Protein AF-A0A6N6MSZ7-F1 (afdb_monomer)

Organism: NCBI:txid2615211

Mean predicted aligned error: 2.59 Å

Structure (mmCIF, N/CA/C/O backbone):
data_AF-A0A6N6MSZ7-F1
#
_entry.id   AF-A0A6N6MSZ7-F1
#
loop_
_atom_site.group_PDB
_atom_site.id
_atom_site.type_symbol
_atom_site.label_atom_id
_atom_site.label_alt_id
_atom_site.label_comp_id
_atom_site.label_asym_id
_atom_site.label_entity_id
_atom_site.label_seq_id
_atom_site.pdbx_PDB_ins_code
_atom_site.Cartn_x
_atom_site.Cartn_y
_atom_site.Cartn_z
_atom_site.occupancy
_atom_site.B_iso_or_equiv
_atom_site.auth_seq_id
_atom_site.auth_comp_id
_atom_site.auth_asym_id
_atom_site.auth_atom_id
_atom_site.pdbx_PDB_model_num
ATOM 1 N N . MET A 1 1 ? -1.375 2.436 -9.385 1.00 92.75 1 MET A N 1
ATOM 2 C CA . MET A 1 1 ? -1.070 2.854 -7.993 1.00 92.75 1 MET A CA 1
ATOM 3 C C . MET A 1 1 ? -2.349 3.325 -7.321 1.00 92.75 1 MET A C 1
ATOM 5 O O . MET A 1 1 ? -3.225 3.789 -8.041 1.00 92.75 1 MET A O 1
ATOM 9 N N . ALA A 1 2 ? -2.450 3.226 -5.998 1.00 96.12 2 ALA A N 1
ATOM 10 C CA . ALA A 1 2 ? -3.600 3.687 -5.223 1.00 96.12 2 ALA A CA 1
ATOM 11 C C . ALA A 1 2 ? -3.176 4.143 -3.817 1.00 96.12 2 ALA A C 1
ATOM 13 O O . ALA A 1 2 ? -2.166 3.679 -3.286 1.00 96.12 2 ALA A O 1
ATOM 14 N N . ASN A 1 3 ? -3.951 5.063 -3.243 1.00 97.88 3 ASN A N 1
ATOM 15 C CA . ASN A 1 3 ? -3.890 5.430 -1.832 1.00 97.88 3 ASN A CA 1
ATOM 16 C C . ASN A 1 3 ? -5.108 4.809 -1.154 1.00 97.88 3 ASN A C 1
ATOM 18 O O . ASN A 1 3 ? -6.221 5.099 -1.580 1.00 97.88 3 ASN A O 1
ATOM 22 N N . LEU A 1 4 ? -4.866 3.981 -0.147 1.00 98.19 4 LEU A N 1
ATOM 23 C CA . LEU A 1 4 ? -5.875 3.287 0.642 1.00 98.19 4 LEU A CA 1
ATOM 24 C C . LEU A 1 4 ? -5.935 3.936 2.018 1.00 98.19 4 LEU A C 1
ATOM 26 O O . LEU A 1 4 ? -4.884 4.137 2.637 1.00 98.19 4 LEU A O 1
ATOM 30 N N . ASP A 1 5 ? -7.122 4.291 2.484 1.00 97.50 5 ASP A N 1
ATOM 31 C CA . ASP A 1 5 ? -7.302 4.923 3.786 1.00 97.50 5 ASP A CA 1
ATOM 32 C C . ASP A 1 5 ? -7.701 3.912 4.878 1.00 97.50 5 ASP A C 1
ATOM 34 O O . ASP A 1 5 ? -7.548 2.691 4.739 1.00 97.50 5 ASP A O 1
ATOM 38 N N . GLU A 1 6 ? -8.131 4.422 6.032 1.00 97.25 6 GLU A N 1
ATOM 39 C CA . GLU A 1 6 ? -8.536 3.585 7.157 1.00 97.25 6 GLU A CA 1
ATOM 40 C C . GLU A 1 6 ? -9.794 2.756 6.853 1.00 97.25 6 GLU A C 1
ATOM 42 O O . GLU A 1 6 ? -9.909 1.648 7.374 1.00 97.25 6 GLU A O 1
ATOM 47 N N . GLN A 1 7 ? -10.698 3.228 5.989 1.00 96.56 7 GLN A N 1
ATOM 48 C CA . GLN A 1 7 ? -11.895 2.477 5.595 1.00 96.56 7 GLN A CA 1
ATOM 49 C C . GLN A 1 7 ? -11.527 1.254 4.748 1.00 96.56 7 GLN A C 1
ATOM 51 O O . GLN A 1 7 ? -12.157 0.207 4.882 1.00 96.56 7 GLN A O 1
ATOM 56 N N . ASP A 1 8 ? -10.469 1.369 3.944 1.00 97.75 8 ASP A N 1
ATOM 57 C CA . ASP A 1 8 ? -9.968 0.284 3.097 1.00 97.75 8 ASP A CA 1
ATOM 58 C C . ASP A 1 8 ? -9.149 -0.756 3.884 1.00 97.75 8 ASP A C 1
ATOM 60 O O . ASP A 1 8 ? -9.079 -1.927 3.512 1.00 97.75 8 ASP A O 1
ATOM 64 N N . THR A 1 9 ? -8.464 -0.334 4.954 1.00 97.88 9 THR A N 1
ATOM 65 C CA . THR A 1 9 ? -7.390 -1.140 5.571 1.00 97.88 9 THR A CA 1
ATOM 66 C C . THR A 1 9 ? -7.595 -1.472 7.045 1.00 97.88 9 THR A C 1
ATOM 68 O O . THR A 1 9 ? -6.937 -2.382 7.559 1.00 97.88 9 THR A O 1
ATOM 71 N N . ASN A 1 10 ? -8.492 -0.766 7.740 1.00 97.94 10 ASN A N 1
ATOM 72 C CA . ASN A 1 10 ? -8.584 -0.722 9.204 1.00 97.94 10 ASN A CA 1
ATOM 73 C C . ASN A 1 10 ? -7.248 -0.341 9.879 1.00 97.94 10 ASN A C 1
ATOM 75 O O . ASN A 1 10 ? -6.939 -0.803 10.982 1.00 97.94 10 ASN A O 1
ATOM 79 N N . ILE A 1 11 ? -6.421 0.485 9.233 1.00 97.25 11 ILE A N 1
ATOM 80 C CA . ILE A 1 11 ? -5.196 1.056 9.806 1.00 97.25 11 ILE A CA 1
ATOM 81 C C . ILE A 1 11 ? -5.302 2.583 9.731 1.00 97.25 11 ILE A C 1
ATOM 83 O O . ILE A 1 11 ? -5.429 3.106 8.626 1.00 97.25 11 ILE A O 1
ATOM 87 N N . PRO A 1 12 ? -5.186 3.317 10.856 1.00 96.88 12 PRO A N 1
ATOM 88 C CA . PRO A 1 12 ? -5.126 4.774 10.814 1.00 96.88 12 PRO A CA 1
ATOM 89 C C . PRO A 1 12 ? -3.993 5.261 9.902 1.00 96.88 12 PRO A C 1
ATOM 91 O O . PRO A 1 12 ? -2.858 4.794 10.020 1.00 96.88 12 PRO A O 1
ATOM 94 N N . GLY A 1 13 ? -4.292 6.201 9.005 1.00 97.12 13 GLY A N 1
ATOM 95 C CA . GLY A 1 13 ? -3.342 6.760 8.039 1.00 97.12 13 GLY A CA 1
ATOM 96 C C . GLY A 1 13 ? -3.656 6.376 6.592 1.00 97.12 13 GLY A C 1
ATOM 97 O O . GLY A 1 13 ? -4.804 6.125 6.235 1.00 97.12 13 GLY A O 1
ATOM 98 N N . THR A 1 14 ? -2.637 6.381 5.734 1.00 98.50 14 THR A N 1
ATOM 99 C CA . THR A 1 14 ? -2.779 6.047 4.310 1.00 98.50 14 THR A CA 1
ATOM 100 C C . THR A 1 14 ? -1.720 5.046 3.874 1.00 98.50 14 THR A C 1
ATOM 102 O O . THR A 1 14 ? -0.520 5.299 3.997 1.00 98.50 14 THR A O 1
ATOM 105 N N . LEU A 1 15 ? -2.163 3.932 3.297 1.00 98.25 15 LEU A N 1
ATOM 106 C CA . LEU A 1 15 ? -1.328 2.957 2.607 1.00 98.25 15 LEU A CA 1
ATOM 107 C C . LEU A 1 15 ? -1.252 3.292 1.118 1.00 98.25 15 LEU A C 1
ATOM 109 O O . LEU A 1 15 ? -2.230 3.230 0.384 1.00 98.25 15 LEU A O 1
ATOM 113 N N . PHE A 1 16 ? -0.059 3.627 0.652 1.00 98.06 16 PHE A N 1
ATOM 114 C CA . PHE A 1 16 ? 0.241 3.777 -0.759 1.00 98.06 16 PHE A CA 1
ATOM 115 C C . PHE A 1 16 ? 0.716 2.446 -1.346 1.00 98.06 16 PHE A C 1
ATOM 117 O O . PHE A 1 16 ? 1.771 1.922 -0.965 1.00 98.06 16 PHE A O 1
ATOM 124 N N . VAL A 1 17 ? -0.042 1.939 -2.318 1.00 97.44 17 VAL A N 1
ATOM 125 C CA . VAL A 1 17 ? 0.284 0.741 -3.097 1.00 97.44 17 VAL A CA 1
ATOM 126 C C . VAL A 1 17 ? 0.616 1.128 -4.536 1.00 97.44 17 VAL A C 1
ATOM 128 O O . VAL A 1 17 ? -0.068 1.935 -5.174 1.00 97.44 17 VAL A O 1
ATOM 131 N N . SER A 1 18 ? 1.681 0.556 -5.089 1.00 95.94 18 SER A N 1
ATOM 132 C CA . SER A 1 18 ? 2.110 0.835 -6.458 1.00 95.94 18 SER A CA 1
ATOM 133 C C . SER A 1 18 ? 2.519 -0.429 -7.193 1.00 95.94 18 SER A C 1
ATOM 135 O O . SER A 1 18 ? 2.883 -1.429 -6.586 1.00 95.94 18 SER A O 1
ATOM 137 N N . THR A 1 19 ? 2.506 -0.329 -8.516 1.00 96.19 19 THR A N 1
ATOM 138 C CA . THR A 1 19 ? 3.182 -1.256 -9.424 1.00 96.19 19 THR A CA 1
ATOM 139 C C . THR A 1 19 ? 4.701 -1.082 -9.309 1.00 96.19 19 THR A C 1
ATOM 141 O O . THR A 1 19 ? 5.169 -0.197 -8.579 1.00 96.19 19 THR A O 1
ATOM 144 N N . ALA A 1 20 ? 5.475 -1.881 -10.044 1.00 92.31 20 ALA A N 1
ATOM 145 C CA . ALA A 1 20 ? 6.927 -1.764 -10.083 1.00 92.31 20 ALA A CA 1
ATOM 146 C C . ALA A 1 20 ? 7.414 -0.326 -10.349 1.00 92.31 20 ALA A C 1
ATOM 148 O O . ALA A 1 20 ? 6.962 0.348 -11.275 1.00 92.31 20 ALA A O 1
AT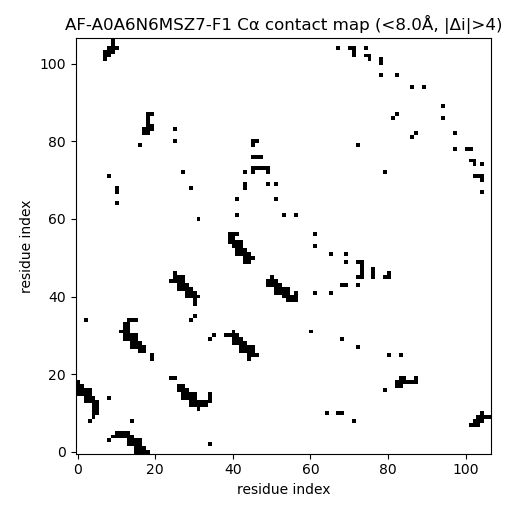OM 149 N N . LEU A 1 21 ? 8.347 0.147 -9.512 1.00 81.69 21 LEU A N 1
ATOM 150 C CA . LEU A 1 21 ? 8.924 1.494 -9.581 1.00 81.69 21 LEU A CA 1
ATOM 151 C C . LEU A 1 21 ? 10.453 1.423 -9.627 1.00 81.69 21 LEU A C 1
ATOM 153 O O . LEU A 1 21 ? 11.105 1.312 -8.582 1.00 81.69 21 LEU A O 1
ATOM 157 N N . GLY A 1 22 ? 11.011 1.551 -10.831 1.00 81.56 22 GLY A N 1
ATOM 158 C CA . GLY A 1 22 ? 12.456 1.559 -11.065 1.00 81.56 22 GLY A CA 1
ATOM 159 C C . GLY A 1 22 ? 13.138 0.276 -10.582 1.00 81.56 22 GLY A C 1
ATOM 160 O O . GLY A 1 22 ? 12.572 -0.807 -10.667 1.00 81.56 22 GLY A O 1
ATOM 161 N N . ALA A 1 23 ? 14.349 0.408 -10.039 1.00 87.50 23 ALA A N 1
ATOM 162 C CA . ALA A 1 23 ? 15.162 -0.717 -9.563 1.00 87.50 23 ALA A CA 1
ATOM 163 C C . ALA A 1 23 ? 14.781 -1.231 -8.160 1.00 87.50 23 ALA A C 1
ATOM 165 O O . ALA A 1 23 ? 15.500 -2.034 -7.566 1.00 87.50 23 ALA A O 1
ATOM 166 N N . HIS A 1 24 ? 13.696 -0.732 -7.571 1.00 89.31 24 HIS A N 1
ATOM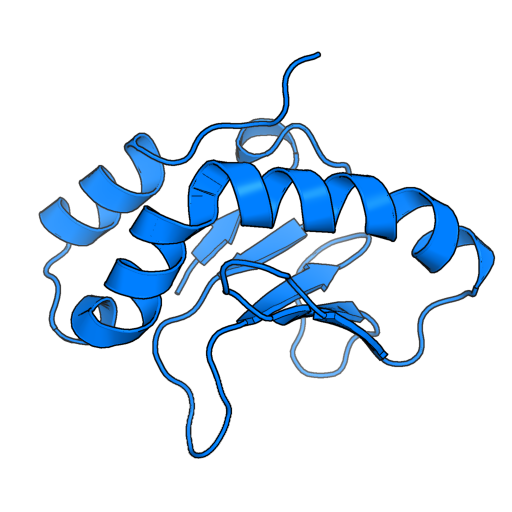 167 C CA . HIS A 1 24 ? 13.311 -1.133 -6.226 1.00 89.31 24 HIS A CA 1
ATOM 168 C C . HIS A 1 24 ? 12.510 -2.437 -6.229 1.00 89.31 24 HIS A C 1
ATOM 170 O O . HIS A 1 24 ? 11.750 -2.693 -7.154 1.00 89.31 24 HIS A O 1
ATOM 176 N N . GLY A 1 25 ? 12.612 -3.211 -5.147 1.00 94.00 25 GLY A N 1
ATOM 177 C CA . GLY A 1 25 ? 11.766 -4.386 -4.938 1.00 94.00 25 GLY A CA 1
ATOM 178 C C . GLY A 1 25 ? 10.315 -4.051 -4.540 1.00 94.00 25 GLY A C 1
ATOM 179 O O . GLY A 1 25 ? 10.021 -2.893 -4.189 1.00 94.00 25 GLY A O 1
ATOM 180 N N . PRO A 1 26 ? 9.431 -5.073 -4.547 1.00 97.00 26 PRO A N 1
ATOM 181 C CA . PRO A 1 26 ? 8.037 -4.960 -4.132 1.00 97.00 26 PRO A CA 1
ATOM 182 C C . PRO A 1 26 ? 7.885 -4.374 -2.738 1.00 97.00 26 PRO A C 1
ATOM 184 O O . PRO A 1 26 ? 8.507 -4.849 -1.786 1.00 97.00 26 PRO A O 1
ATOM 187 N N . ARG A 1 27 ? 7.068 -3.327 -2.605 1.00 97.31 27 ARG A N 1
ATOM 188 C CA . ARG A 1 27 ? 6.816 -2.664 -1.320 1.00 97.31 27 ARG A CA 1
ATOM 189 C C . ARG A 1 27 ? 5.541 -1.838 -1.337 1.00 97.31 27 ARG A C 1
ATOM 191 O O . ARG A 1 27 ? 5.135 -1.334 -2.381 1.00 97.31 27 ARG A O 1
ATOM 198 N N . VAL A 1 28 ? 5.007 -1.614 -0.149 1.00 97.56 28 VAL A N 1
ATOM 199 C CA . VAL A 1 28 ? 4.012 -0.576 0.127 1.00 97.56 28 VAL A CA 1
ATOM 200 C C . VAL A 1 28 ? 4.645 0.516 0.980 1.00 97.56 28 VAL A C 1
ATOM 202 O O . VAL A 1 28 ? 5.678 0.298 1.627 1.00 97.56 28 VAL A O 1
ATOM 205 N N . LYS A 1 29 ? 4.032 1.698 0.988 1.00 97.88 29 LYS A N 1
ATOM 206 C CA . LYS A 1 29 ? 4.392 2.765 1.924 1.00 97.88 29 LYS A CA 1
ATOM 207 C C . LYS A 1 29 ? 3.201 3.115 2.796 1.00 97.88 29 LYS A C 1
ATOM 209 O O . LYS A 1 29 ? 2.102 3.220 2.273 1.00 97.88 29 LYS A O 1
ATOM 214 N N . TRP A 1 30 ? 3.409 3.349 4.083 1.00 98.56 30 TRP A N 1
ATOM 215 C CA . TRP A 1 30 ? 2.372 3.866 4.973 1.00 98.56 30 TRP A CA 1
ATOM 216 C C . TRP A 1 30 ? 2.739 5.260 5.472 1.00 98.56 30 TRP A C 1
ATOM 218 O O . TRP A 1 30 ? 3.885 5.511 5.844 1.00 98.56 30 TRP A O 1
ATOM 228 N N . TYR A 1 31 ? 1.754 6.150 5.495 1.00 98.31 31 TYR A N 1
ATOM 229 C CA . TYR A 1 31 ? 1.866 7.530 5.947 1.00 98.31 31 TYR A CA 1
ATOM 230 C C . TYR A 1 31 ? 0.890 7.771 7.110 1.00 98.31 31 TYR A C 1
ATOM 232 O O . TYR A 1 31 ? -0.247 7.307 7.031 1.00 98.31 31 TYR A O 1
ATOM 240 N N . PRO A 1 32 ? 1.264 8.542 8.152 1.00 97.19 32 PRO A N 1
ATOM 241 C CA . PRO A 1 32 ? 0.348 8.877 9.252 1.00 97.19 32 PRO A CA 1
ATOM 242 C C . PRO A 1 32 ? -0.889 9.682 8.820 1.00 97.19 32 PRO A C 1
ATOM 244 O O . PRO A 1 32 ? -1.892 9.702 9.523 1.00 97.19 32 PRO A O 1
ATOM 247 N N . GLY A 1 33 ? -0.806 10.360 7.674 1.00 95.94 33 GLY A N 1
ATOM 248 C CA . GLY A 1 33 ? -1.903 11.079 7.029 1.00 95.94 33 GLY A CA 1
ATOM 249 C C . GLY A 1 33 ? -1.867 10.839 5.522 1.00 95.94 33 GLY A C 1
ATOM 250 O O . GLY A 1 33 ? -1.499 9.756 5.083 1.00 95.94 33 GLY A O 1
ATOM 251 N N . LYS A 1 34 ? -2.182 11.859 4.714 1.00 95.94 34 LYS A N 1
ATOM 252 C CA . LYS A 1 34 ? -2.140 11.747 3.245 1.00 95.94 34 LYS A CA 1
ATOM 253 C C . LYS A 1 34 ? -0.748 11.347 2.740 1.00 95.94 34 LYS A C 1
ATOM 255 O O . LYS A 1 34 ? 0.264 11.879 3.196 1.00 95.94 34 LYS A O 1
ATOM 260 N N . ALA A 1 35 ? -0.711 10.466 1.741 1.00 95.88 35 ALA A N 1
ATOM 261 C CA . ALA A 1 35 ? 0.531 10.062 1.091 1.00 95.88 35 ALA A CA 1
ATOM 262 C C . ALA A 1 35 ? 1.221 11.233 0.369 1.00 95.88 35 ALA A C 1
ATOM 264 O O . ALA A 1 35 ? 0.574 12.046 -0.294 1.00 95.88 35 ALA A O 1
ATOM 265 N N . GLY A 1 36 ? 2.554 11.287 0.450 1.00 94.31 36 GLY A N 1
ATOM 266 C CA . GLY A 1 36 ? 3.360 12.321 -0.201 1.00 94.31 36 GLY A CA 1
ATOM 267 C C . GLY A 1 36 ? 4.770 11.845 -0.541 1.00 94.31 36 GLY A C 1
ATOM 268 O O . GLY A 1 36 ? 5.359 11.029 0.164 1.00 94.31 36 GLY A O 1
ATOM 269 N N . ARG A 1 37 ? 5.335 12.347 -1.647 1.00 88.31 37 ARG A N 1
ATOM 270 C CA . ARG A 1 37 ? 6.626 11.860 -2.177 1.00 88.31 37 ARG A CA 1
ATOM 271 C C . ARG A 1 37 ? 7.805 12.117 -1.235 1.00 88.31 37 ARG A C 1
ATOM 273 O O . ARG A 1 37 ? 8.727 11.311 -1.219 1.00 88.31 37 ARG A O 1
ATOM 280 N N . THR A 1 38 ? 7.761 13.215 -0.484 1.00 93.31 38 THR A N 1
ATOM 281 C CA . THR A 1 38 ? 8.825 13.683 0.421 1.00 93.31 38 THR A CA 1
ATOM 282 C C . THR A 1 38 ? 8.446 13.576 1.897 1.00 93.31 38 THR A C 1
ATOM 284 O O . THR A 1 38 ? 9.193 14.039 2.753 1.00 93.31 38 THR A O 1
ATOM 287 N N . LEU A 1 39 ? 7.269 13.024 2.201 1.00 96.50 39 LEU A N 1
ATOM 288 C CA . LEU A 1 39 ? 6.792 12.920 3.574 1.00 96.50 39 LEU A CA 1
ATOM 289 C C . LEU A 1 39 ? 7.396 11.691 4.263 1.00 96.50 39 LEU A C 1
ATOM 291 O O . LEU A 1 39 ? 7.538 10.654 3.605 1.00 96.50 39 LEU A O 1
ATOM 295 N N . PRO A 1 40 ? 7.682 11.780 5.574 1.00 97.12 40 PRO A N 1
ATOM 296 C CA . PRO A 1 40 ? 8.065 10.627 6.374 1.00 97.12 40 PRO A CA 1
ATOM 297 C C . PRO A 1 40 ? 7.066 9.476 6.259 1.00 97.12 40 PRO A C 1
ATOM 299 O O . PRO A 1 40 ? 5.850 9.697 6.269 1.00 97.12 40 PRO A O 1
ATOM 302 N N . CYS A 1 41 ? 7.569 8.248 6.155 1.00 97.88 41 CYS A N 1
ATOM 303 C CA . CYS A 1 41 ? 6.729 7.069 5.960 1.00 97.88 41 CYS A CA 1
ATOM 304 C C . CYS A 1 41 ? 7.355 5.788 6.515 1.00 97.88 41 CYS A C 1
ATOM 306 O O . CYS A 1 41 ? 8.554 5.710 6.772 1.00 97.88 41 CYS A O 1
ATOM 308 N N . LEU A 1 42 ? 6.527 4.758 6.678 1.00 97.81 42 LEU A N 1
ATOM 309 C CA . LEU A 1 42 ? 7.003 3.386 6.794 1.00 97.81 42 LEU A CA 1
ATOM 310 C C . LEU A 1 42 ? 7.072 2.776 5.403 1.00 97.81 42 LEU A C 1
ATOM 312 O O . LEU A 1 42 ? 6.171 2.970 4.589 1.00 97.81 42 LEU A O 1
ATOM 316 N N . ILE A 1 43 ? 8.104 1.987 5.145 1.00 97.44 43 ILE A N 1
ATOM 317 C CA . ILE A 1 43 ? 8.253 1.222 3.913 1.00 97.44 43 ILE A CA 1
ATOM 318 C C . ILE A 1 43 ? 8.287 -0.249 4.296 1.00 97.44 43 ILE A C 1
ATOM 320 O O . ILE A 1 43 ? 9.145 -0.671 5.067 1.00 97.44 43 ILE A O 1
ATOM 324 N N . VAL A 1 44 ? 7.357 -1.031 3.754 1.00 97.81 44 VAL A N 1
ATOM 325 C CA . VAL A 1 44 ? 7.249 -2.463 4.047 1.00 97.81 44 VAL A CA 1
ATOM 326 C C . VAL A 1 44 ? 7.369 -3.242 2.752 1.00 97.81 44 VAL A C 1
ATOM 328 O O . VAL A 1 44 ? 6.605 -3.003 1.817 1.00 97.81 44 VAL A O 1
ATOM 331 N N . SER A 1 45 ? 8.342 -4.151 2.672 1.00 97.62 45 SER A N 1
ATOM 332 C CA . SER A 1 45 ? 8.502 -4.998 1.490 1.00 97.62 45 SER A CA 1
ATOM 333 C C . SER A 1 45 ? 7.331 -5.967 1.351 1.00 97.62 45 SER A C 1
ATOM 335 O O . SER A 1 45 ? 6.850 -6.504 2.345 1.00 97.62 45 SER A O 1
ATOM 337 N N . VAL A 1 46 ? 6.923 -6.260 0.122 1.00 96.38 46 VAL A N 1
ATOM 338 C CA . VAL A 1 46 ? 5.935 -7.309 -0.152 1.00 96.38 46 VAL A CA 1
ATOM 339 C C . VAL A 1 46 ? 6.680 -8.617 -0.399 1.00 96.38 46 VAL A C 1
ATOM 341 O O . VAL A 1 46 ? 7.488 -8.716 -1.318 1.00 96.38 46 VAL A O 1
ATOM 344 N N . GLY A 1 47 ? 6.438 -9.606 0.454 1.00 86.06 47 GLY A N 1
ATOM 345 C CA . GLY A 1 47 ? 7.056 -10.927 0.393 1.00 86.06 47 GLY A CA 1
ATOM 346 C C . GLY A 1 47 ? 6.561 -11.824 1.534 1.00 86.06 47 GLY A C 1
ATOM 347 O O . GLY A 1 47 ? 5.829 -11.340 2.399 1.00 86.06 47 GLY A O 1
ATOM 348 N N . PRO A 1 48 ? 6.954 -13.110 1.559 1.00 78.94 48 PRO A N 1
ATOM 349 C CA . PRO A 1 48 ? 6.511 -14.064 2.582 1.00 78.94 48 PRO A CA 1
ATOM 350 C C . PRO A 1 48 ? 6.959 -13.673 3.998 1.00 78.94 48 PRO A C 1
ATOM 352 O O . PRO A 1 48 ? 6.255 -13.949 4.966 1.00 78.94 48 PRO A O 1
ATOM 355 N N . ASP A 1 49 ? 8.086 -12.967 4.115 1.00 87.75 49 ASP A N 1
ATOM 356 C CA . ASP A 1 49 ? 8.514 -12.306 5.347 1.00 87.75 49 ASP A CA 1
ATOM 357 C C . ASP A 1 49 ? 8.794 -10.812 5.085 1.00 87.75 49 ASP A C 1
ATOM 359 O O . ASP A 1 49 ? 9.887 -10.444 4.637 1.00 87.75 49 ASP A O 1
ATOM 363 N N . PRO A 1 50 ? 7.788 -9.935 5.275 1.00 92.00 50 PRO A N 1
ATOM 364 C CA . PRO A 1 50 ? 7.928 -8.503 5.045 1.00 92.00 50 PRO A CA 1
ATOM 365 C C . PRO A 1 50 ? 8.989 -7.866 5.940 1.00 92.00 50 PRO A C 1
ATOM 367 O O . PRO A 1 50 ? 8.960 -7.999 7.161 1.00 92.00 50 PRO A O 1
ATOM 370 N N . LYS A 1 51 ? 9.886 -7.090 5.335 1.00 95.25 51 LYS A N 1
ATOM 371 C CA . LYS A 1 51 ? 10.874 -6.272 6.033 1.00 95.25 51 LYS A CA 1
ATOM 372 C C . LYS A 1 51 ? 10.374 -4.843 6.141 1.00 95.25 51 LYS A C 1
ATOM 374 O O . LYS A 1 51 ? 9.905 -4.261 5.162 1.00 95.25 51 LYS A O 1
ATOM 379 N N . LEU A 1 52 ? 10.514 -4.285 7.335 1.00 95.88 52 LEU A N 1
ATOM 380 C CA . LEU A 1 52 ? 10.187 -2.904 7.644 1.00 95.88 52 LEU A CA 1
ATOM 381 C C . LEU A 1 52 ? 11.428 -2.024 7.499 1.00 95.88 52 LEU A C 1
ATOM 383 O O . LEU A 1 52 ? 12.509 -2.368 7.975 1.00 95.88 52 LEU A O 1
ATOM 387 N N . ARG A 1 53 ? 11.243 -0.850 6.907 1.00 95.62 53 ARG A N 1
ATOM 388 C CA . ARG A 1 53 ? 12.180 0.263 6.977 1.00 95.62 53 ARG A CA 1
ATOM 389 C C . ARG A 1 53 ? 11.421 1.514 7.391 1.00 95.62 53 ARG A C 1
ATOM 391 O O . ARG A 1 53 ? 10.448 1.888 6.741 1.00 95.62 53 ARG A O 1
ATOM 398 N N . ASP A 1 54 ? 11.888 2.152 8.452 1.00 93.75 54 ASP A N 1
ATOM 399 C CA . ASP A 1 54 ? 11.454 3.496 8.817 1.00 93.75 54 ASP A CA 1
ATOM 400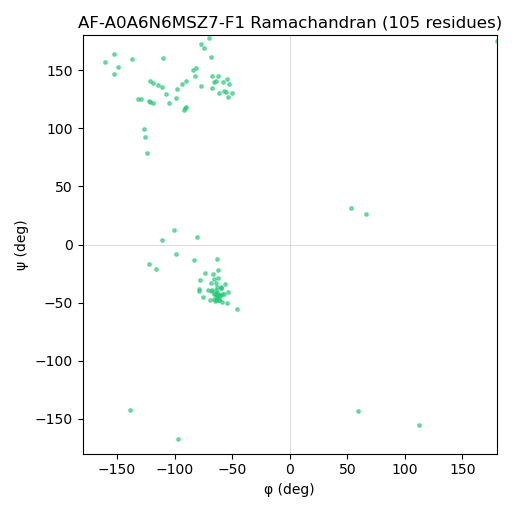 C C . ASP A 1 54 ? 12.139 4.529 7.914 1.00 93.75 54 ASP A C 1
ATOM 402 O O . ASP A 1 54 ? 13.333 4.403 7.630 1.00 93.75 54 ASP A O 1
ATOM 406 N N . ASP A 1 55 ? 11.384 5.514 7.436 1.00 93.88 55 ASP A N 1
ATOM 407 C CA . ASP A 1 55 ? 11.880 6.617 6.618 1.00 93.88 55 ASP A CA 1
ATOM 408 C C . ASP A 1 55 ? 11.502 7.948 7.288 1.00 93.88 55 ASP A C 1
ATOM 410 O O . ASP A 1 55 ? 10.526 8.605 6.916 1.00 93.88 55 ASP A O 1
ATOM 414 N N . PHE A 1 56 ? 12.281 8.312 8.314 1.00 94.81 56 PHE A N 1
ATOM 415 C CA . PHE A 1 56 ? 12.218 9.569 9.075 1.00 94.81 56 PHE A CA 1
ATOM 416 C C . PHE A 1 56 ? 10.944 9.794 9.910 1.00 94.81 56 PHE A C 1
ATOM 418 O O . PHE A 1 56 ? 10.583 10.942 10.186 1.00 94.81 56 PHE A O 1
ATOM 425 N N . LEU A 1 57 ? 10.250 8.735 10.338 1.00 94.56 57 LEU A N 1
ATOM 426 C CA . LEU A 1 57 ? 9.094 8.881 11.225 1.00 94.56 57 LEU A CA 1
ATOM 427 C C . LEU A 1 57 ? 9.512 9.055 12.693 1.00 94.56 57 LEU A C 1
ATOM 429 O O . LEU A 1 57 ? 10.530 8.518 13.134 1.00 94.56 57 LEU A O 1
ATOM 433 N N . PRO A 1 58 ? 8.693 9.745 13.512 1.00 94.56 58 PRO A N 1
ATOM 434 C CA . PRO A 1 58 ? 8.870 9.717 14.957 1.00 94.56 58 PRO A CA 1
ATOM 435 C C . PRO A 1 58 ? 8.823 8.266 15.481 1.00 94.56 58 PRO A C 1
ATOM 437 O O . PRO A 1 58 ? 7.867 7.546 15.167 1.00 94.56 58 PRO A O 1
ATOM 440 N N . PRO A 1 59 ? 9.772 7.826 16.335 1.00 93.69 59 PRO A N 1
ATOM 441 C CA . PRO A 1 59 ? 9.863 6.425 16.764 1.00 93.69 59 PRO A CA 1
ATOM 442 C C . PRO A 1 59 ? 8.588 5.863 17.405 1.00 93.69 59 PRO A C 1
ATOM 444 O O . PRO A 1 59 ? 8.270 4.686 17.237 1.00 93.69 59 PRO A O 1
ATOM 447 N N . ALA A 1 60 ? 7.835 6.696 18.130 1.00 94.75 60 ALA A N 1
ATOM 448 C CA . ALA A 1 60 ? 6.567 6.295 18.737 1.00 94.75 60 ALA A CA 1
ATOM 449 C C . ALA A 1 60 ? 5.492 5.972 17.685 1.00 94.75 60 ALA A C 1
ATOM 451 O O . ALA A 1 60 ? 4.801 4.964 17.805 1.00 94.75 60 ALA A O 1
ATOM 452 N N . VAL A 1 61 ? 5.393 6.789 16.632 1.00 95.06 61 VAL A N 1
ATOM 453 C CA . VAL A 1 61 ? 4.441 6.591 15.527 1.00 95.06 61 VAL A CA 1
ATOM 454 C C . VAL A 1 61 ? 4.788 5.316 14.764 1.00 95.06 61 VAL A C 1
ATOM 456 O O . VAL A 1 61 ? 3.925 4.468 14.543 1.00 95.06 61 VAL A O 1
ATOM 459 N N . SER A 1 62 ? 6.072 5.149 14.442 1.00 95.00 62 SER A N 1
ATOM 460 C CA . SER A 1 62 ? 6.613 3.958 13.785 1.00 95.00 62 SER A CA 1
ATOM 461 C C . SER A 1 62 ? 6.273 2.675 14.546 1.00 95.00 62 SER A C 1
ATOM 463 O O . SER A 1 62 ? 5.684 1.753 13.983 1.00 95.00 62 SER A O 1
ATOM 465 N N . ARG A 1 63 ? 6.541 2.645 15.859 1.00 95.00 63 ARG A N 1
ATOM 466 C CA . ARG A 1 63 ? 6.287 1.483 16.727 1.00 95.00 63 ARG A CA 1
ATOM 467 C C . ARG A 1 63 ? 4.815 1.069 16.767 1.00 95.00 63 ARG A C 1
ATOM 469 O O . ARG A 1 63 ? 4.532 -0.122 16.845 1.00 95.00 63 ARG A O 1
ATOM 476 N N . ILE A 1 64 ? 3.893 2.031 16.727 1.00 95.38 64 ILE A N 1
ATOM 477 C CA . ILE A 1 64 ? 2.447 1.769 16.764 1.00 95.38 64 ILE A CA 1
ATOM 478 C C . ILE A 1 64 ? 1.954 1.231 15.413 1.00 95.38 64 ILE A C 1
ATOM 480 O O . ILE A 1 64 ? 1.196 0.261 15.372 1.00 95.38 64 ILE A O 1
ATOM 484 N N . ALA A 1 65 ? 2.379 1.843 14.306 1.00 96.50 65 ALA A N 1
ATOM 485 C CA . ALA A 1 65 ? 1.881 1.500 12.975 1.00 96.50 65 ALA A CA 1
ATOM 486 C C . ALA A 1 65 ? 2.519 0.223 12.401 1.00 96.50 65 ALA A C 1
ATOM 488 O O . ALA A 1 65 ? 1.829 -0.585 11.777 1.00 96.50 65 ALA A O 1
ATOM 489 N N . ALA A 1 66 ? 3.815 0.011 12.642 1.00 96.88 66 ALA A N 1
ATOM 490 C CA . ALA A 1 66 ? 4.606 -1.088 12.091 1.00 96.88 66 ALA A CA 1
ATOM 491 C C . ALA A 1 66 ? 3.941 -2.477 12.160 1.00 96.88 66 ALA A C 1
ATOM 493 O O . ALA A 1 66 ? 3.782 -3.093 11.102 1.00 96.88 66 ALA A O 1
ATOM 494 N N . PRO A 1 67 ? 3.513 -2.992 13.333 1.00 96.62 67 PRO A N 1
ATOM 495 C CA . PRO A 1 67 ? 2.935 -4.333 13.414 1.00 96.62 67 PRO A CA 1
ATOM 496 C C . PRO A 1 67 ? 1.640 -4.468 12.603 1.00 96.62 67 PRO A C 1
ATOM 498 O O . PRO A 1 67 ? 1.424 -5.500 11.970 1.00 96.62 67 PRO A O 1
ATOM 501 N N . ARG A 1 68 ? 0.809 -3.418 12.560 1.00 97.50 68 ARG A N 1
ATOM 502 C CA . ARG A 1 68 ? -0.451 -3.408 11.798 1.00 97.50 68 ARG A CA 1
ATOM 503 C C . ARG A 1 68 ? -0.182 -3.397 10.297 1.00 97.50 68 ARG A C 1
ATOM 505 O O . ARG A 1 68 ? -0.726 -4.224 9.573 1.00 97.50 68 ARG A O 1
ATOM 512 N N . VAL A 1 69 ? 0.711 -2.521 9.836 1.00 97.69 69 VAL A N 1
ATOM 513 C CA . VAL A 1 69 ? 1.083 -2.446 8.415 1.00 97.69 69 VAL A CA 1
ATOM 514 C C . VAL A 1 69 ? 1.694 -3.767 7.949 1.00 97.69 69 VAL A C 1
ATOM 516 O O . VAL A 1 69 ? 1.312 -4.284 6.903 1.00 97.69 69 VAL A O 1
ATOM 519 N N . MET A 1 70 ? 2.594 -4.361 8.737 1.00 97.50 70 MET A N 1
ATOM 520 C CA . MET A 1 70 ? 3.173 -5.666 8.409 1.00 97.50 70 MET A CA 1
ATOM 521 C C . MET A 1 70 ? 2.119 -6.776 8.358 1.00 97.50 70 MET A C 1
ATOM 523 O O . MET A 1 70 ? 2.148 -7.589 7.437 1.00 97.50 70 MET A O 1
ATOM 527 N N . ALA A 1 71 ? 1.184 -6.815 9.312 1.00 96.56 71 ALA A N 1
ATOM 528 C CA . ALA A 1 71 ? 0.095 -7.790 9.310 1.00 96.56 71 ALA A CA 1
ATOM 529 C C . ALA A 1 71 ? -0.789 -7.655 8.061 1.00 96.56 71 ALA A C 1
ATOM 531 O O . ALA A 1 71 ? -1.097 -8.658 7.421 1.00 96.56 71 ALA A O 1
ATOM 532 N N . TRP A 1 72 ? -1.127 -6.428 7.662 1.00 97.69 72 TRP A N 1
ATOM 533 C CA . TRP A 1 72 ? -1.947 -6.178 6.476 1.00 97.69 72 TRP A CA 1
ATOM 534 C C . TRP A 1 72 ? -1.226 -6.557 5.179 1.00 97.69 72 TRP A C 1
ATOM 536 O O . TRP A 1 72 ? -1.826 -7.162 4.292 1.00 97.69 72 TRP A O 1
ATOM 546 N N . VAL A 1 73 ? 0.081 -6.283 5.084 1.00 97.81 73 VAL A N 1
ATOM 547 C CA . VAL A 1 73 ? 0.902 -6.725 3.943 1.00 97.81 73 VAL A CA 1
ATO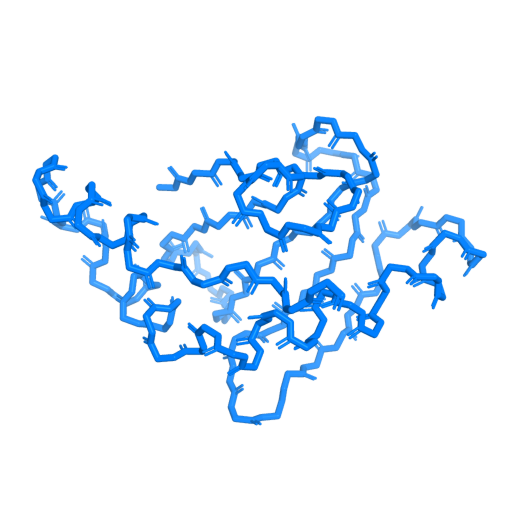M 548 C C . VAL A 1 73 ? 0.973 -8.249 3.869 1.00 97.81 73 VAL A C 1
ATOM 550 O O . VAL A 1 73 ? 0.873 -8.796 2.775 1.00 97.81 73 VAL A O 1
ATOM 553 N N . ARG A 1 74 ? 1.117 -8.947 5.005 1.00 96.88 74 ARG A N 1
ATOM 554 C CA . ARG A 1 74 ? 1.101 -10.422 5.042 1.00 96.88 74 ARG A CA 1
ATOM 555 C C . ARG A 1 74 ? -0.241 -10.982 4.583 1.00 96.88 74 ARG A C 1
ATOM 557 O O . ARG A 1 74 ? -0.256 -11.907 3.777 1.00 96.88 74 ARG A O 1
ATOM 564 N N . LEU A 1 75 ? -1.342 -10.404 5.062 1.00 96.81 75 LEU A N 1
ATOM 565 C CA . LEU A 1 75 ? -2.698 -10.810 4.692 1.00 96.81 75 LEU A CA 1
ATOM 566 C C . LEU A 1 75 ? -2.933 -10.693 3.178 1.00 96.81 75 LEU A C 1
ATOM 568 O O . LEU A 1 75 ? -3.475 -11.603 2.562 1.00 96.81 75 LEU A O 1
ATOM 572 N N . ASN A 1 76 ? -2.452 -9.606 2.573 1.00 97.56 76 ASN A N 1
ATOM 573 C CA . ASN A 1 76 ? -2.695 -9.279 1.168 1.00 97.56 76 ASN A CA 1
ATOM 574 C C . ASN A 1 76 ? -1.525 -9.621 0.229 1.00 97.56 76 ASN A C 1
ATOM 576 O O . ASN A 1 76 ? -1.500 -9.161 -0.914 1.00 97.56 76 ASN A O 1
ATOM 580 N N . HIS A 1 77 ? -0.533 -10.398 0.683 1.00 96.19 77 HIS A N 1
ATOM 581 C CA . HIS A 1 77 ? 0.769 -10.481 0.006 1.00 96.19 77 HIS A CA 1
ATOM 582 C C . HIS A 1 77 ? 0.664 -10.912 -1.465 1.00 96.19 77 HIS A C 1
ATOM 584 O O . HIS A 1 77 ? 1.339 -10.332 -2.312 1.00 96.19 77 HIS A O 1
ATOM 590 N N . GLY A 1 78 ? -0.177 -11.909 -1.765 1.00 96.94 78 GLY A N 1
ATOM 591 C CA . GLY A 1 78 ? -0.302 -12.463 -3.113 1.00 96.94 78 GLY A CA 1
ATOM 592 C C . GLY A 1 78 ? -0.860 -11.437 -4.096 1.00 96.94 78 GLY A C 1
ATOM 593 O O . GLY A 1 78 ? -0.256 -11.191 -5.136 1.00 96.94 78 GLY A O 1
ATOM 594 N N . ALA A 1 79 ? -1.954 -10.770 -3.716 1.00 97.62 79 ALA A N 1
ATOM 595 C CA . ALA A 1 79 ? -2.575 -9.721 -4.522 1.00 97.62 79 ALA A CA 1
ATOM 596 C C . ALA A 1 79 ? -1.639 -8.517 -4.709 1.00 97.62 79 ALA A C 1
ATOM 598 O O . ALA A 1 79 ? -1.506 -7.993 -5.812 1.00 97.62 79 ALA A O 1
ATOM 599 N N . LEU A 1 80 ? -0.942 -8.096 -3.647 1.00 98.00 80 LEU A N 1
ATOM 600 C CA . LEU A 1 80 ? 0.024 -6.998 -3.717 1.00 98.00 80 LEU A CA 1
ATOM 601 C C . LEU A 1 80 ? 1.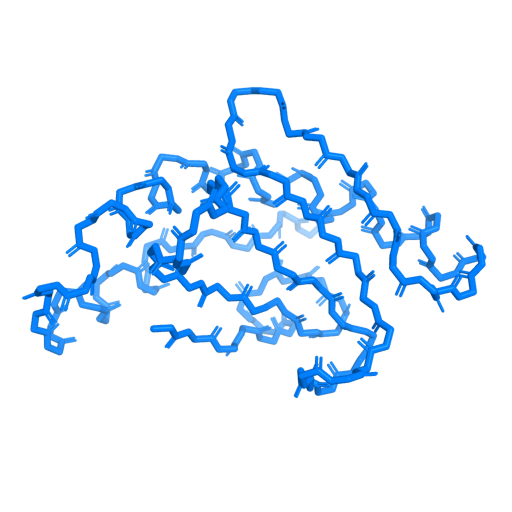206 -7.327 -4.635 1.00 98.00 80 LEU A C 1
ATOM 603 O O . LEU A 1 80 ? 1.683 -6.452 -5.356 1.00 98.00 80 LEU A O 1
ATOM 607 N N . LEU A 1 81 ? 1.690 -8.570 -4.604 1.00 97.19 81 LEU A N 1
ATOM 608 C CA . LEU A 1 81 ? 2.795 -9.013 -5.449 1.00 97.19 81 LEU A CA 1
ATOM 609 C C . LEU A 1 81 ? 2.372 -9.125 -6.919 1.00 97.19 81 LEU A C 1
ATOM 611 O O . LEU A 1 81 ? 3.133 -8.733 -7.802 1.00 97.19 81 LEU A O 1
ATOM 615 N N . ASP A 1 82 ? 1.161 -9.607 -7.186 1.00 97.38 82 ASP A N 1
ATOM 616 C CA . ASP A 1 82 ? 0.604 -9.646 -8.537 1.00 97.38 82 ASP A CA 1
ATOM 617 C C . ASP A 1 82 ? 0.418 -8.230 -9.102 1.00 97.38 82 ASP A C 1
ATOM 619 O O . ASP A 1 82 ? 0.938 -7.905 -10.171 1.00 97.38 82 ASP A O 1
ATOM 623 N N . PHE A 1 83 ? -0.184 -7.326 -8.320 1.00 97.75 83 PHE A N 1
ATOM 624 C CA . PHE A 1 83 ? -0.310 -5.920 -8.704 1.00 97.75 83 PHE A CA 1
ATOM 625 C C . PHE A 1 83 ? 1.049 -5.251 -8.919 1.00 97.75 83 PHE A C 1
ATOM 627 O O . PHE A 1 83 ? 1.210 -4.456 -9.845 1.00 97.75 83 PHE A O 1
ATOM 634 N N . TRP A 1 84 ? 2.051 -5.582 -8.103 1.00 97.25 84 TRP A N 1
ATOM 635 C CA . TRP A 1 84 ? 3.407 -5.082 -8.292 1.00 97.25 84 TRP A CA 1
ATOM 636 C C . TRP A 1 84 ? 3.975 -5.461 -9.667 1.00 97.25 84 TRP A C 1
ATOM 638 O O . TRP A 1 84 ? 4.499 -4.593 -10.370 1.00 97.25 84 TRP A O 1
ATOM 648 N N . ASN A 1 85 ? 3.869 -6.739 -10.040 1.00 96.12 85 ASN A N 1
ATOM 649 C CA . ASN A 1 85 ? 4.479 -7.289 -11.250 1.00 96.12 85 ASN A CA 1
ATOM 650 C C . ASN A 1 85 ? 3.686 -6.963 -12.523 1.00 96.12 85 ASN A C 1
ATOM 652 O O . ASN A 1 85 ? 4.283 -6.640 -13.547 1.00 96.12 85 ASN A O 1
ATOM 656 N N . ASN A 1 86 ? 2.356 -7.023 -12.451 1.00 96.62 86 ASN A N 1
ATOM 657 C CA . ASN A 1 86 ? 1.479 -7.015 -13.622 1.00 96.62 86 ASN A CA 1
ATOM 658 C C . ASN A 1 86 ? 0.565 -5.785 -13.683 1.00 96.62 86 ASN A C 1
ATOM 660 O O . ASN A 1 86 ? 0.124 -5.393 -14.759 1.00 96.62 86 ASN A O 1
ATOM 664 N N . GLY A 1 87 ? 0.328 -5.106 -12.559 1.00 97.25 87 GLY A N 1
ATOM 665 C CA . GLY A 1 87 ? -0.670 -4.038 -12.463 1.00 97.25 87 GLY A CA 1
ATOM 666 C C . GLY A 1 87 ? -0.426 -2.810 -13.342 1.00 97.25 87 GLY A C 1
ATOM 667 O O . GLY A 1 87 ? -1.315 -1.974 -13.477 1.00 97.25 87 GLY A O 1
ATOM 668 N N . ALA A 1 88 ? 0.765 -2.669 -13.931 1.00 95.75 88 ALA A N 1
ATOM 669 C CA . ALA A 1 88 ? 1.079 -1.572 -14.844 1.00 95.75 88 ALA A CA 1
ATOM 670 C C . ALA A 1 88 ? 0.411 -1.730 -16.220 1.00 95.75 88 ALA A C 1
ATOM 672 O O . ALA A 1 88 ? 0.204 -0.728 -16.901 1.00 95.75 88 ALA A O 1
ATOM 673 N N . SER A 1 89 ? 0.079 -2.961 -16.628 1.00 96.12 89 SER A N 1
ATOM 674 C CA . SER A 1 89 ? -0.618 -3.251 -17.888 1.00 96.12 89 SER A CA 1
ATOM 675 C C . SER A 1 89 ? -2.122 -3.466 -17.715 1.00 96.12 89 SER A C 1
ATOM 677 O O . SER A 1 89 ? -2.842 -3.559 -18.709 1.00 96.12 89 SER A O 1
ATOM 679 N N . TRP A 1 90 ? -2.602 -3.534 -16.473 1.00 97.44 90 TRP A N 1
ATOM 680 C CA . TRP A 1 90 ? -4.007 -3.764 -16.163 1.00 97.44 90 TRP A CA 1
ATOM 681 C C . TRP A 1 90 ? -4.900 -2.617 -16.623 1.00 97.44 90 TRP A C 1
ATOM 683 O O . TRP A 1 90 ? -4.599 -1.432 -16.456 1.00 97.44 90 TRP A O 1
ATOM 693 N N . ASN A 1 91 ? -6.057 -2.983 -17.159 1.00 98.00 91 ASN A N 1
ATOM 694 C CA . ASN A 1 91 ? -7.123 -2.047 -17.450 1.00 98.00 91 ASN A CA 1
ATOM 695 C C . ASN A 1 91 ? -7.884 -1.660 -16.168 1.00 98.00 91 ASN A C 1
ATOM 697 O O . ASN A 1 91 ? -7.705 -2.230 -15.091 1.00 98.00 91 ASN A O 1
ATOM 701 N N . ARG A 1 92 ? -8.796 -0.689 -16.287 1.00 97.69 92 ARG A N 1
ATOM 702 C CA . ARG A 1 92 ? -9.573 -0.174 -15.149 1.00 97.69 92 ARG A CA 1
ATOM 703 C C . ARG A 1 92 ? -10.313 -1.265 -14.365 1.00 97.69 92 ARG A C 1
ATOM 705 O O . ARG A 1 92 ? -10.360 -1.178 -13.145 1.00 97.69 92 ARG A O 1
ATOM 712 N N . ARG A 1 93 ? -10.911 -2.254 -15.040 1.00 98.25 93 ARG A N 1
AT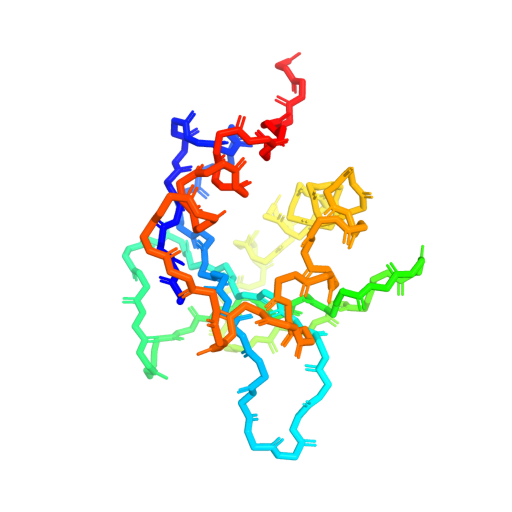OM 713 C CA . ARG A 1 93 ? -11.696 -3.312 -14.380 1.00 98.25 93 ARG A CA 1
ATOM 714 C C . ARG A 1 93 ? -10.801 -4.232 -13.560 1.00 98.25 93 ARG A C 1
ATOM 716 O O . ARG A 1 93 ? -11.175 -4.589 -12.453 1.00 98.25 93 ARG A O 1
ATOM 723 N N . GLU A 1 94 ? -9.626 -4.564 -14.084 1.00 98.44 94 GLU A N 1
ATOM 724 C CA . GLU A 1 94 ? -8.629 -5.377 -13.380 1.00 98.44 94 GLU A CA 1
ATOM 725 C C . GLU A 1 94 ? -8.099 -4.645 -12.140 1.00 98.44 94 GLU A C 1
ATOM 727 O O . GLU A 1 94 ? -8.042 -5.226 -11.060 1.00 98.44 94 GLU A O 1
ATOM 732 N N . VAL A 1 95 ? -7.812 -3.341 -12.252 1.00 98.00 95 VAL A N 1
ATOM 733 C CA . VAL A 1 95 ? -7.410 -2.522 -11.095 1.00 98.00 95 VAL A CA 1
ATOM 734 C C . VAL A 1 95 ? -8.521 -2.447 -10.045 1.00 98.00 95 VAL A C 1
ATOM 736 O O . VAL A 1 95 ? -8.231 -2.589 -8.862 1.00 98.00 95 VAL A O 1
ATOM 739 N N . SER A 1 96 ? -9.780 -2.247 -10.449 1.00 98.00 96 SER A N 1
ATOM 740 C CA . SER A 1 96 ? -10.914 -2.255 -9.515 1.00 98.00 96 SER A CA 1
ATOM 741 C C . SER A 1 96 ? -11.062 -3.603 -8.813 1.00 98.00 96 SER A C 1
ATOM 743 O O . SER A 1 96 ? -11.125 -3.629 -7.592 1.00 98.00 96 SER A O 1
ATOM 745 N N . ALA A 1 97 ? -11.016 -4.713 -9.554 1.00 98.25 97 ALA A N 1
ATOM 746 C CA . ALA A 1 97 ? -11.111 -6.050 -8.973 1.00 98.25 97 ALA A CA 1
ATOM 747 C C . ALA A 1 97 ? -9.984 -6.333 -7.967 1.00 98.25 97 ALA A C 1
ATOM 749 O O . ALA A 1 97 ? -10.222 -6.953 -6.935 1.00 98.25 97 ALA A O 1
ATOM 750 N N . PHE A 1 98 ? -8.767 -5.852 -8.238 1.00 98.25 98 PHE A N 1
ATOM 751 C CA . PHE A 1 98 ? -7.666 -5.920 -7.280 1.00 98.25 98 PHE A CA 1
ATOM 752 C C . PHE A 1 98 ? -7.962 -5.143 -5.998 1.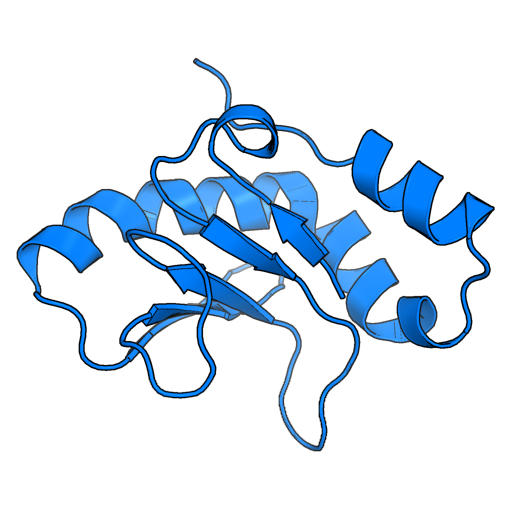00 98.25 98 PHE A C 1
ATOM 754 O O . PHE A 1 98 ? -7.754 -5.685 -4.917 1.00 98.25 98 PHE A O 1
ATOM 761 N N . LEU A 1 99 ? -8.444 -3.901 -6.109 1.00 98.25 99 LEU A N 1
ATOM 762 C CA . LEU A 1 99 ? -8.769 -3.075 -4.944 1.00 98.25 99 LEU A CA 1
ATOM 763 C C . LEU A 1 99 ? -9.890 -3.706 -4.110 1.00 98.25 99 LEU A C 1
ATOM 765 O O . LEU A 1 99 ? -9.746 -3.803 -2.896 1.00 98.25 99 LEU A O 1
ATOM 769 N N . ASP A 1 100 ? -10.941 -4.205 -4.762 1.00 97.44 100 ASP A N 1
ATOM 770 C CA . ASP A 1 100 ? -12.084 -4.852 -4.107 1.00 97.44 100 ASP A CA 1
ATOM 771 C C . ASP A 1 100 ? -11.701 -6.177 -3.419 1.00 97.44 100 ASP A C 1
ATOM 773 O O . ASP A 1 100 ? -12.360 -6.606 -2.472 1.00 97.44 100 ASP A O 1
ATOM 777 N N . ALA A 1 101 ? -10.639 -6.841 -3.887 1.00 97.50 101 ALA A N 1
ATOM 778 C CA . ALA A 1 101 ? -10.140 -8.087 -3.312 1.00 97.50 101 ALA A CA 1
ATOM 779 C C . ALA A 1 101 ? -9.209 -7.883 -2.103 1.00 97.50 101 ALA A C 1
ATOM 781 O O . ALA A 1 101 ? -8.909 -8.857 -1.404 1.00 97.50 101 ALA A O 1
ATOM 782 N N . LEU A 1 102 ? -8.730 -6.658 -1.851 1.00 98.19 102 LEU A N 1
ATOM 783 C CA . LEU A 1 102 ? -7.895 -6.376 -0.686 1.00 98.19 102 LEU A CA 1
ATOM 784 C C . LEU A 1 102 ? -8.710 -6.518 0.600 1.00 98.19 102 LEU A C 1
ATOM 786 O O . LEU A 1 102 ? -9.823 -6.018 0.733 1.00 98.19 102 LEU A O 1
ATOM 790 N N . GLN A 1 103 ? -8.119 -7.191 1.577 1.00 98.19 103 GLN A N 1
ATOM 791 C CA . GLN A 1 103 ? -8.738 -7.456 2.862 1.00 98.19 103 GLN A CA 1
ATOM 792 C C . GLN A 1 103 ? -8.249 -6.442 3.900 1.00 98.19 103 GLN A C 1
ATOM 794 O O . GLN A 1 103 ? -7.033 -6.316 4.103 1.00 98.19 103 GLN A O 1
ATOM 799 N N . PRO A 1 104 ? -9.153 -5.732 4.597 1.00 98.00 104 PRO A N 1
ATOM 800 C CA . PRO A 1 104 ? -8.770 -4.930 5.748 1.00 98.00 104 PRO A CA 1
ATOM 801 C C . PRO A 1 104 ? -8.325 -5.838 6.903 1.00 98.00 104 PRO A C 1
ATOM 803 O O . PRO A 1 104 ? -8.655 -7.026 6.946 1.00 98.00 104 PRO A O 1
ATOM 806 N N . LEU A 1 105 ? -7.601 -5.284 7.879 1.00 96.69 105 LEU A N 1
ATOM 807 C CA . LEU A 1 105 ? -7.312 -6.039 9.099 1.00 96.69 105 LEU A CA 1
ATOM 808 C C . LEU A 1 105 ? -8.610 -6.395 9.845 1.00 96.69 105 LEU A C 1
ATOM 810 O O . LEU A 1 10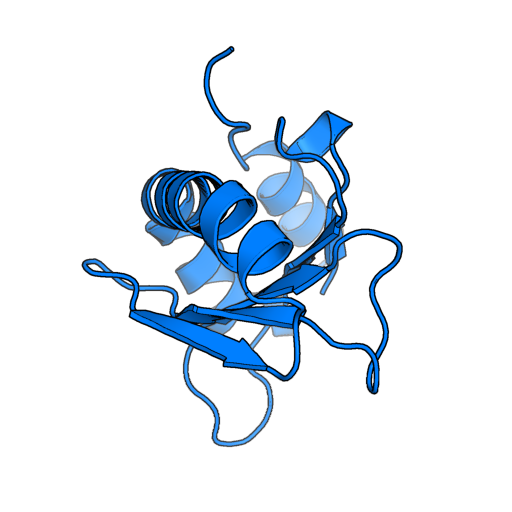5 ? -9.527 -5.570 9.884 1.00 96.69 105 LEU A O 1
ATOM 814 N N . PRO A 1 106 ? -8.687 -7.573 10.491 1.00 92.31 106 PRO A N 1
ATOM 815 C CA . PRO A 1 106 ? -9.751 -7.866 11.445 1.00 92.31 106 PRO A CA 1
ATOM 816 C C . PRO A 1 106 ? -9.810 -6.790 12.539 1.00 92.31 106 PRO A C 1
ATOM 818 O O . PRO A 1 106 ? -8.766 -6.280 12.956 1.00 92.31 106 PRO A O 1
ATOM 821 N N . LYS A 1 107 ? -11.026 -6.433 12.966 1.00 80.00 107 LYS A N 1
ATOM 822 C CA . LYS A 1 107 ? -11.254 -5.483 14.065 1.00 80.00 107 LYS A CA 1
ATOM 823 C C . LYS A 1 107 ? -10.980 -6.114 15.423 1.00 80.00 107 LYS A C 1
ATOM 825 O O . LYS A 1 107 ? -11.279 -7.319 15.571 1.00 80.00 107 LYS A O 1
#

Nearest PDB structures (foldseek):
  4i8o-assembly1_A  TM=4.415E-01  e=4.572E+00  Escherichia coli K-12
  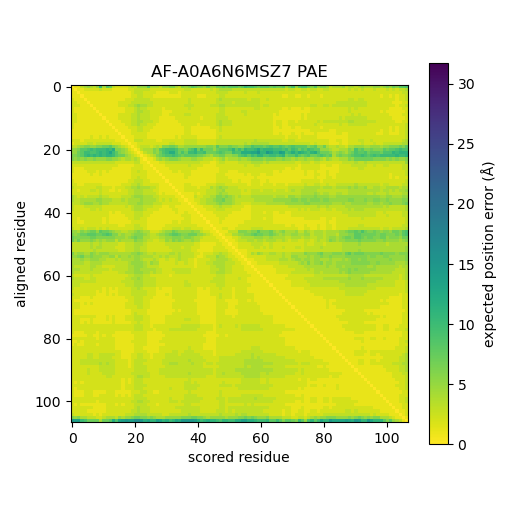3lhn-assembly1_A  TM=3.301E-01  e=9.588E+00  Shewanella oneidensis

Secondary structure (DSSP, 8-state):
-EEE-HHHHSSSSEEEE-S--TTPPSEEEEESSS--TTS-EEEEE-SSSPPEEEES--HHHHHHHHHHHHHHHHHTHHHHHHHHHHTTT--HHHHHHHHHHPPPPP-

Radius of gyration: 12.93 Å; Cα contacts (8 Å, |Δi|>4): 180; chains: 1; bounding box: 27×28×37 Å

Solvent-accessible surface area (backbone atoms only — not comparable to full-atom values): 6114 Å² total; per-residue (Å²): 110,50,78,38,40,35,91,58,37,66,42,90,27,19,41,39,43,46,36,74,58,83,95,55,77,57,46,40,37,38,18,82,46,83,77,55,96,87,52,52,27,41,37,36,37,56,47,100,74,58,50,79,42,82,43,83,52,60,68,70,60,46,65,67,46,48,65,56,54,53,50,38,46,57,76,33,27,68,64,52,49,46,35,20,76,51,46,80,76,50,52,74,66,56,52,48,54,52,60,72,66,53,65,45,48,85,131

Sequence (107 aa):
MANLDEQDTNIPGTLFVSTALGAHGPRVKWYPGKAGRTLPCLIVSVGPDPKLRDDFLPPAVSRIAAPRVMAWVRLNHGALLDFWNNGASWNRREVSAFLDALQPLPK

pLDDT: mean 95.65, std 3.82, range [78.94, 98.56]

Foldseek 3Di:
DDWDACVLAVAQFIKAAAAADPPDAQWIWTDNYDDDPPHWIWIWHQDCQIDIDGRPDDPVVCVVRVVSVRVQSNVLRVLSVCCRHPVVPDDPVRVVVSSVPRDHDDD